Protein AF-A0A535IMN6-F1 (afdb_monomer)

Radius of gyration: 22.73 Å; Cα contacts (8 Å, |Δi|>4): 48; chains: 1; bounding box: 42×25×69 Å

Foldseek 3Di:
DWLCVVCVVVVHDSVVSVVCVVVVVFAWDADPVRTIDGDDDPDDDPPPPVPPPDDDDDDDDPDPVPD

Nearest PDB structures (foldseek):
  6ama-assembly1_A  TM=9.081E-01  e=1.443E-01  Streptomyces venezuelae
  6amk-assembly1_A  TM=8.886E-01  e=2.668E-01  Streptomyces venezuelae
  5i44-assembly4_I-2  TM=8.704E-01  e=1.896E-01  Bacillus subtilis subsp. subtilis str. 168
  6ama-assembly1_B  TM=8.417E-01  e=3.059E-01  Streptomyces venezuelae
  6amk-assembly1_B  TM=8.997E-01  e=5.658E-01  Streptomyces venezuelae

Structure (mmCIF, N/CA/C/O backbone):
data_AF-A0A535IMN6-F1
#
_entry.id   AF-A0A535IMN6-F1
#
loop_
_atom_site.group_PDB
_atom_site.id
_atom_site.type_symbol
_atom_site.label_atom_id
_atom_site.label_alt_id
_atom_site.label_comp_id
_atom_site.label_asym_id
_atom_site.label_entity_id
_atom_site.label_seq_id
_atom_site.pdbx_PDB_ins_code
_atom_site.Cartn_x
_atom_site.Cartn_y
_atom_site.Cartn_z
_atom_site.occupancy
_atom_site.B_iso_or_equiv
_atom_site.auth_seq_id
_atom_site.auth_comp_id
_atom_site.auth_asym_id
_atom_site.auth_atom_id
_atom_site.pdbx_PDB_model_num
ATOM 1 N N . MET A 1 1 ? -2.281 -7.535 11.197 1.00 82.19 1 M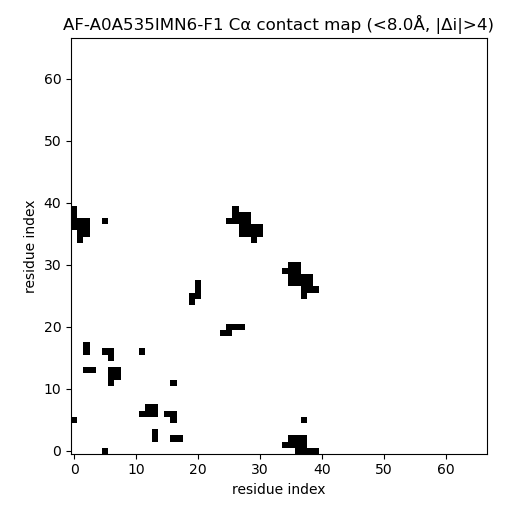ET A N 1
ATOM 2 C CA . MET A 1 1 ? -1.112 -6.697 11.578 1.00 82.19 1 MET A CA 1
ATOM 3 C C . MET A 1 1 ? -1.325 -5.227 11.213 1.00 82.19 1 MET A C 1
ATOM 5 O O . MET A 1 1 ? -2.129 -4.952 10.331 1.00 82.19 1 MET A O 1
ATOM 9 N N . LYS A 1 2 ? -0.621 -4.279 11.862 1.00 87.31 2 LYS A N 1
ATOM 10 C CA . LYS A 1 2 ? -0.634 -2.853 11.461 1.00 87.31 2 LYS A CA 1
ATOM 11 C C . LYS A 1 2 ? -0.056 -2.685 10.050 1.00 87.31 2 LYS A C 1
ATOM 13 O O . LYS A 1 2 ? 0.917 -3.360 9.710 1.00 87.31 2 LYS A O 1
ATOM 18 N N . LEU A 1 3 ? -0.583 -1.733 9.277 1.00 86.19 3 LEU A N 1
ATOM 19 C CA . LEU A 1 3 ? -0.118 -1.451 7.910 1.00 86.19 3 LEU A CA 1
ATOM 20 C C . LEU A 1 3 ? 1.379 -1.096 7.831 1.00 86.19 3 LEU A C 1
ATOM 22 O O . LEU A 1 3 ? 2.063 -1.516 6.903 1.00 86.19 3 LEU A O 1
ATOM 26 N N . SER A 1 4 ? 1.927 -0.414 8.842 1.00 86.31 4 SER A N 1
ATOM 27 C CA . SER A 1 4 ? 3.367 -0.121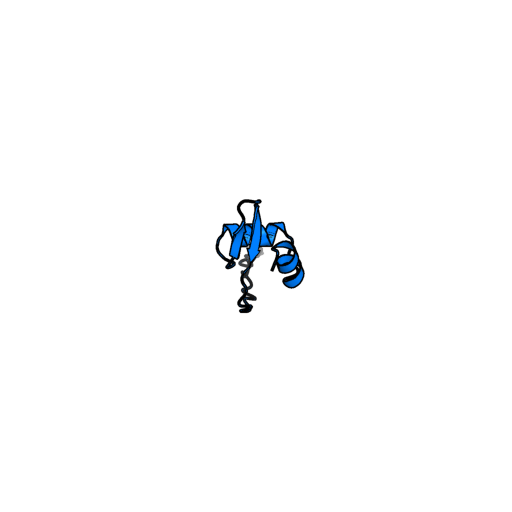 8.917 1.00 86.31 4 SER A CA 1
ATOM 28 C C . SER A 1 4 ? 4.226 -1.378 9.078 1.00 86.31 4 SER A C 1
ATOM 30 O O . SER A 1 4 ? 5.291 -1.476 8.476 1.00 86.31 4 SER A O 1
ATOM 32 N N . SER A 1 5 ? 3.770 -2.352 9.869 1.00 87.88 5 SER A N 1
ATOM 33 C CA . SER A 1 5 ? 4.467 -3.634 10.034 1.00 87.88 5 SER A CA 1
ATOM 34 C C . SER A 1 5 ? 4.372 -4.481 8.768 1.00 87.88 5 SER A C 1
ATOM 36 O O . SER A 1 5 ? 5.356 -5.097 8.374 1.00 87.88 5 SER A O 1
ATOM 38 N N . TYR A 1 6 ? 3.219 -4.452 8.099 1.00 86.81 6 TYR A N 1
ATOM 39 C CA . TYR A 1 6 ? 3.024 -5.112 6.810 1.00 86.81 6 TYR A CA 1
ATOM 40 C C . TYR A 1 6 ? 3.960 -4.558 5.734 1.00 86.81 6 TYR A C 1
ATOM 42 O O . TYR A 1 6 ? 4.630 -5.319 5.043 1.00 86.81 6 TYR A O 1
ATOM 50 N N . ALA A 1 7 ? 4.077 -3.231 5.652 1.00 86.62 7 ALA A N 1
ATOM 51 C CA . ALA A 1 7 ? 4.992 -2.576 4.726 1.00 86.62 7 ALA A CA 1
ATOM 52 C C . ALA A 1 7 ? 6.450 -3.010 4.968 1.00 86.62 7 ALA A C 1
ATOM 54 O O . ALA A 1 7 ? 7.141 -3.383 4.022 1.00 86.62 7 ALA A O 1
ATOM 55 N N . LYS A 1 8 ?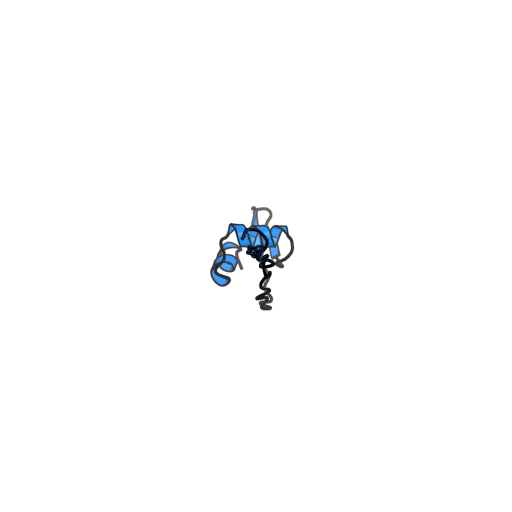 6.887 -3.063 6.239 1.00 88.44 8 LYS A N 1
ATOM 56 C CA . LYS A 1 8 ? 8.222 -3.562 6.615 1.00 88.44 8 LYS A CA 1
ATOM 57 C C . LYS A 1 8 ? 8.437 -5.028 6.229 1.00 88.44 8 LYS A C 1
ATOM 59 O O . LYS A 1 8 ? 9.495 -5.348 5.706 1.00 88.44 8 LYS A O 1
ATOM 64 N N . LYS A 1 9 ? 7.445 -5.898 6.448 1.00 86.00 9 LYS A N 1
ATOM 65 C CA . LYS A 1 9 ? 7.515 -7.329 6.103 1.00 86.00 9 LYS A CA 1
ATOM 66 C C . LYS A 1 9 ? 7.652 -7.555 4.593 1.00 86.00 9 LYS A C 1
ATOM 68 O O . LYS A 1 9 ? 8.414 -8.418 4.182 1.00 86.00 9 LYS A O 1
ATOM 73 N N . LEU A 1 10 ? 6.953 -6.761 3.778 1.00 83.50 10 LEU A N 1
ATOM 74 C CA . LEU A 1 10 ? 7.081 -6.795 2.316 1.00 83.50 10 LEU A CA 1
ATOM 75 C C . LEU A 1 10 ? 8.336 -6.078 1.786 1.00 83.50 10 LEU A C 1
ATOM 77 O O . LEU A 1 10 ? 8.635 -6.195 0.601 1.00 83.50 10 LEU A O 1
ATOM 81 N N . GLY A 1 11 ? 9.034 -5.292 2.612 1.00 85.38 11 GLY A N 1
ATOM 82 C CA . GLY A 1 11 ? 10.132 -4.431 2.159 1.00 85.38 11 GLY A CA 1
ATOM 83 C C . GLY A 1 11 ? 9.678 -3.242 1.301 1.00 85.38 11 GLY A C 1
ATOM 84 O O . GLY A 1 11 ? 10.454 -2.729 0.498 1.00 85.38 11 GLY A O 1
ATOM 85 N N . ILE A 1 12 ? 8.425 -2.796 1.443 1.00 86.50 12 ILE A N 1
ATOM 86 C CA . ILE A 1 12 ? 7.860 -1.661 0.695 1.00 86.50 12 ILE A CA 1
ATOM 87 C C . ILE A 1 12 ? 7.655 -0.437 1.592 1.00 86.50 12 ILE A C 1
ATOM 89 O O . ILE A 1 12 ? 7.509 -0.537 2.809 1.00 86.50 12 ILE A O 1
ATOM 93 N N . HIS A 1 13 ? 7.589 0.748 0.982 1.00 90.94 13 HIS A N 1
ATOM 94 C CA . HIS A 1 13 ? 7.275 1.976 1.711 1.00 90.94 13 HIS A CA 1
ATOM 95 C C . HIS A 1 13 ? 5.817 1.987 2.210 1.00 90.94 13 HIS A C 1
ATOM 97 O O . HIS A 1 13 ? 4.913 1.478 1.541 1.00 90.94 13 HIS A O 1
ATOM 103 N N . TYR A 1 14 ? 5.568 2.647 3.348 1.00 89.38 14 TYR A N 1
ATOM 104 C CA . TYR A 1 14 ? 4.235 2.777 3.957 1.00 89.38 14 TYR A CA 1
ATOM 105 C C . TYR A 1 14 ? 3.176 3.284 2.967 1.00 89.38 14 TYR A C 1
ATOM 107 O O . TYR A 1 14 ? 2.103 2.696 2.840 1.00 89.38 14 TYR A O 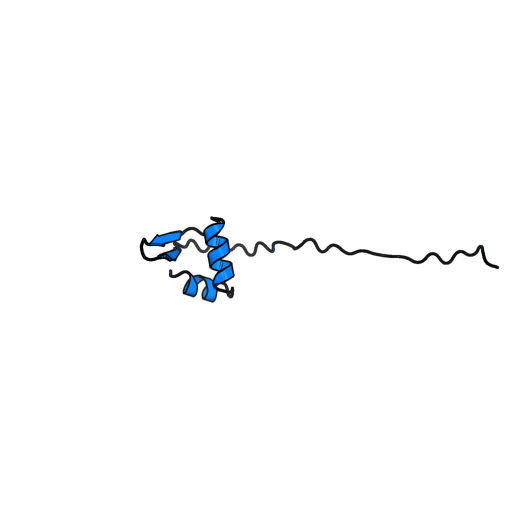1
ATOM 115 N N . ASN A 1 15 ? 3.497 4.331 2.197 1.00 89.19 15 ASN A N 1
ATOM 116 C CA . ASN A 1 15 ? 2.570 4.881 1.200 1.00 89.19 15 ASN A CA 1
ATOM 117 C C . ASN A 1 15 ? 2.199 3.868 0.112 1.00 89.19 15 ASN A C 1
ATOM 119 O O . ASN A 1 15 ? 1.078 3.903 -0.391 1.00 89.19 15 ASN A O 1
ATOM 123 N N . THR A 1 16 ? 3.110 2.962 -0.253 1.00 89.44 16 THR A N 1
ATOM 124 C CA . THR A 1 16 ? 2.826 1.910 -1.235 1.00 89.44 16 THR A CA 1
ATOM 125 C C . THR A 1 16 ? 1.794 0.941 -0.675 1.00 89.44 16 THR A C 1
ATOM 127 O O . THR A 1 16 ? 0.780 0.704 -1.329 1.00 89.44 16 THR A O 1
ATOM 130 N N . ALA A 1 17 ? 1.988 0.475 0.563 1.00 87.31 17 ALA A N 1
ATOM 131 C CA . ALA A 1 17 ? 1.018 -0.374 1.253 1.00 87.31 17 ALA A CA 1
ATOM 132 C C . ALA A 1 17 ? -0.346 0.326 1.400 1.00 87.31 17 ALA A C 1
ATOM 134 O O . ALA A 1 17 ? -1.380 -0.265 1.106 1.00 87.31 17 ALA A O 1
ATOM 135 N N . TYR A 1 18 ? -0.366 1.616 1.752 1.00 88.38 18 TYR A N 1
ATOM 136 C CA . TYR A 1 18 ? -1.610 2.385 1.864 1.00 88.38 18 TYR A CA 1
ATOM 137 C C . TYR A 1 18 ? -2.344 2.519 0.520 1.00 88.38 18 TYR A C 1
ATOM 139 O O . TYR A 1 18 ? -3.561 2.358 0.447 1.00 88.38 18 TYR A O 1
ATOM 147 N N . ARG A 1 19 ? -1.614 2.748 -0.578 1.00 89.00 19 ARG A N 1
ATOM 148 C CA . ARG A 1 19 ? -2.189 2.778 -1.934 1.00 89.00 19 ARG A CA 1
ATOM 149 C C . ARG A 1 19 ? -2.716 1.413 -2.373 1.00 89.00 19 ARG A C 1
ATOM 151 O O . ARG A 1 19 ? -3.685 1.361 -3.121 1.00 89.00 19 ARG A O 1
ATOM 158 N N . MET A 1 20 ? -2.078 0.316 -1.969 1.00 84.69 20 MET A N 1
ATOM 159 C CA . MET A 1 20 ? -2.581 -1.040 -2.232 1.00 84.69 20 MET A CA 1
ATOM 160 C C . MET A 1 20 ? -3.869 -1.309 -1.450 1.00 84.69 20 MET A C 1
ATOM 162 O O . MET A 1 20 ? -4.819 -1.838 -2.020 1.00 84.69 20 MET A O 1
ATOM 166 N N . PHE A 1 21 ? -3.941 -0.851 -0.195 1.00 85.38 21 PHE A N 1
ATOM 167 C CA . PHE A 1 21 ? -5.159 -0.912 0.616 1.00 85.38 21 PHE A CA 1
ATOM 168 C C . PHE A 1 21 ? -6.306 -0.129 -0.020 1.00 85.38 21 PHE A C 1
ATOM 170 O O . PHE A 1 21 ? -7.390 -0.666 -0.213 1.00 85.38 21 PHE A O 1
ATOM 177 N N . LYS A 1 22 ? -6.049 1.113 -0.444 1.00 84.56 22 LYS A N 1
ATOM 178 C CA . LYS A 1 22 ? -7.038 1.932 -1.161 1.00 84.56 22 LYS A CA 1
ATOM 179 C C . LYS A 1 22 ? -7.516 1.306 -2.471 1.00 84.56 22 LYS A C 1
ATOM 181 O O . LYS A 1 22 ? -8.644 1.556 -2.873 1.00 84.56 22 LYS A O 1
ATOM 186 N N . ARG A 1 23 ? -6.671 0.507 -3.127 1.00 85.81 23 ARG A N 1
ATOM 187 C CA . ARG A 1 23 ? -7.015 -0.245 -4.342 1.00 85.81 23 ARG A CA 1
ATOM 188 C C . ARG A 1 23 ? -7.739 -1.567 -4.058 1.00 85.81 23 ARG A C 1
ATOM 190 O O . ARG A 1 23 ? -8.083 -2.254 -5.009 1.00 85.81 23 ARG A O 1
ATOM 197 N N . GLY A 1 24 ? -7.940 -1.943 -2.791 1.00 82.94 24 GLY A N 1
ATOM 198 C CA . GLY A 1 24 ? -8.574 -3.209 -2.408 1.00 82.94 24 GLY A CA 1
ATOM 199 C C . GLY A 1 24 ? -7.711 -4.449 -2.666 1.00 82.94 24 GLY A C 1
ATOM 200 O O . GLY A 1 24 ? -8.217 -5.561 -2.624 1.00 82.94 24 GLY A O 1
ATOM 201 N N . GLN A 1 25 ? -6.411 -4.276 -2.933 1.00 80.44 25 GLN A N 1
ATOM 202 C CA . GLN A 1 25 ? -5.494 -5.384 -3.245 1.00 80.44 25 GLN A CA 1
ATOM 203 C C . GLN A 1 25 ? -5.040 -6.156 -2.002 1.00 80.44 25 GLN A C 1
ATOM 205 O 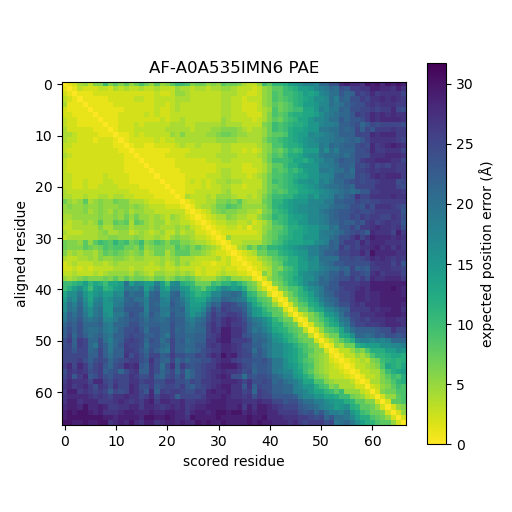O . GLN A 1 25 ? -4.465 -7.232 -2.122 1.00 80.44 25 GLN A O 1
ATOM 210 N N . ILE A 1 26 ? -5.241 -5.586 -0.814 1.00 80.88 26 ILE A N 1
ATOM 211 C CA . ILE A 1 26 ? -4.892 -6.209 0.460 1.00 80.88 26 ILE A CA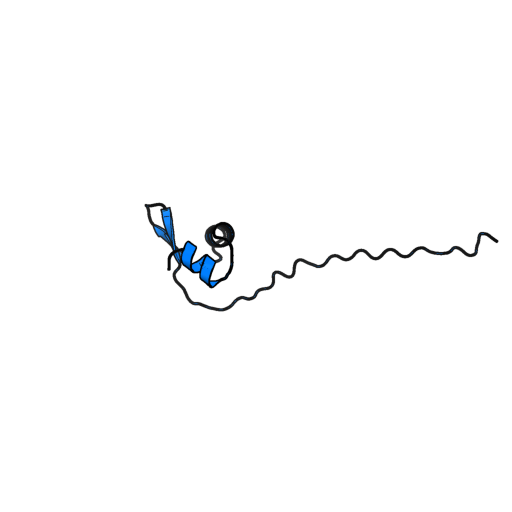 1
ATOM 212 C C . ILE A 1 26 ? -6.129 -6.267 1.347 1.00 80.88 26 ILE A C 1
ATOM 214 O O . ILE A 1 26 ? -6.807 -5.259 1.551 1.00 80.88 26 ILE A O 1
ATOM 218 N N . ALA A 1 27 ? -6.410 -7.457 1.873 1.00 78.88 27 ALA A N 1
ATOM 219 C CA . ALA A 1 27 ? -7.521 -7.679 2.781 1.00 78.88 27 ALA A CA 1
ATOM 220 C C . ALA A 1 27 ? -7.211 -7.050 4.146 1.00 78.88 27 ALA A C 1
ATOM 222 O O . ALA A 1 27 ? -6.228 -7.371 4.816 1.00 78.88 27 ALA A O 1
ATOM 223 N N . GLY A 1 28 ? -8.048 -6.111 4.563 1.00 84.50 28 GLY A N 1
ATOM 224 C CA . GLY A 1 28 ? -7.892 -5.404 5.822 1.00 84.50 28 GLY A CA 1
ATOM 225 C C . GLY A 1 28 ? -9.078 -4.498 6.090 1.00 84.50 28 GLY A C 1
ATOM 226 O O . GLY A 1 28 ? -9.909 -4.264 5.217 1.00 84.50 28 GLY A O 1
ATOM 227 N N . TYR A 1 29 ? -9.142 -3.969 7.301 1.00 84.38 29 TYR A N 1
ATOM 228 C CA . TYR A 1 29 ? -10.164 -3.021 7.706 1.00 84.38 29 TYR A CA 1
ATOM 229 C C . TYR A 1 29 ? -9.517 -1.795 8.344 1.00 84.38 29 TYR A C 1
ATOM 231 O O . TYR A 1 29 ? -8.449 -1.856 8.962 1.00 84.38 29 TYR A O 1
ATOM 239 N N . GLN A 1 30 ? -10.167 -0.653 8.158 1.00 87.81 30 GLN A N 1
ATOM 240 C CA . GLN A 1 30 ? -9.780 0.601 8.781 1.00 87.81 30 GLN A CA 1
ATOM 241 C C . GLN A 1 30 ? -10.627 0.800 10.038 1.00 87.81 30 GLN A C 1
ATOM 243 O O . GLN A 1 30 ? -11.8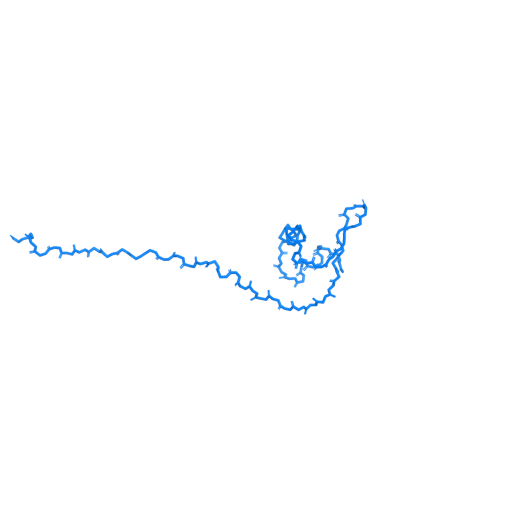50 0.715 9.986 1.00 87.81 30 GLN A O 1
ATOM 248 N N . LEU A 1 31 ? -9.977 1.069 11.168 1.00 87.00 31 LEU A N 1
ATOM 249 C CA . LEU A 1 31 ? -10.667 1.464 12.391 1.00 87.00 31 LEU A CA 1
ATOM 250 C C . LEU A 1 31 ? -11.253 2.876 12.240 1.00 87.00 31 LEU A C 1
ATOM 252 O O . LEU A 1 31 ? -10.698 3.691 11.497 1.00 87.00 31 LEU A O 1
ATOM 256 N N . PRO A 1 32 ? -12.289 3.223 13.022 1.00 83.25 32 PRO A N 1
ATOM 257 C CA . PRO A 1 32 ? -12.824 4.588 13.068 1.00 83.25 32 PRO A CA 1
ATOM 258 C C . PRO A 1 32 ? -11.766 5.631 13.471 1.00 83.25 32 PRO A C 1
ATOM 260 O O . PRO A 1 32 ? -11.880 6.798 13.123 1.00 83.25 32 PRO A O 1
ATOM 263 N N . THR A 1 33 ? -10.685 5.206 14.132 1.00 84.44 33 THR A N 1
ATOM 264 C CA . THR A 1 33 ? -9.521 6.035 14.487 1.00 84.44 33 THR A CA 1
ATOM 265 C C . THR A 1 33 ? -8.541 6.276 13.332 1.00 84.44 33 THR A C 1
ATOM 267 O O . THR A 1 33 ? -7.516 6.924 13.519 1.00 84.44 33 THR A O 1
ATOM 270 N N . GLY A 1 34 ? -8.792 5.721 12.142 1.00 79.56 34 GLY A N 1
ATOM 271 C CA . GLY A 1 34 ? -7.916 5.843 10.972 1.00 79.56 34 GLY A CA 1
ATOM 272 C C . GLY A 1 34 ? -6.796 4.801 10.890 1.00 79.56 34 GLY A C 1
ATOM 273 O O . GLY A 1 34 ? -6.076 4.750 9.893 1.00 79.56 34 GLY A O 1
ATOM 274 N N . THR A 1 35 ? -6.652 3.932 11.894 1.00 85.56 35 THR A N 1
ATOM 275 C CA . THR A 1 35 ? -5.639 2.866 11.864 1.00 85.56 35 THR A CA 1
ATOM 276 C C . THR A 1 35 ? -6.070 1.737 10.932 1.00 85.56 35 THR A C 1
ATOM 278 O O . THR A 1 35 ? -7.134 1.154 11.115 1.00 85.56 35 THR A O 1
ATOM 281 N N . VAL A 1 36 ? -5.224 1.389 9.959 1.00 85.75 36 VAL A N 1
ATOM 282 C CA . VAL A 1 36 ? -5.473 0.265 9.043 1.00 85.75 36 VAL A CA 1
ATOM 283 C C . VAL A 1 36 ? -4.855 -1.019 9.598 1.00 85.75 36 VAL A C 1
ATOM 285 O O . VAL A 1 36 ? -3.643 -1.088 9.845 1.00 85.75 36 VAL A O 1
ATOM 288 N N . ILE A 1 37 ? -5.696 -2.039 9.775 1.00 86.88 37 ILE A N 1
ATOM 289 C CA . ILE A 1 37 ? -5.312 -3.385 10.200 1.00 86.88 37 ILE A CA 1
ATOM 290 C C . ILE A 1 37 ? -5.519 -4.345 9.033 1.00 86.88 37 ILE A C 1
ATOM 292 O O . ILE A 1 37 ? -6.599 -4.442 8.464 1.00 86.88 37 ILE A O 1
ATOM 296 N N . ILE A 1 38 ? -4.462 -5.070 8.688 1.00 85.25 38 ILE A N 1
ATOM 297 C CA . ILE A 1 38 ? -4.435 -6.035 7.587 1.00 85.25 38 ILE A CA 1
ATOM 298 C C . ILE A 1 38 ? -4.651 -7.436 8.159 1.00 85.25 38 ILE A C 1
ATOM 300 O O . ILE A 1 38 ? -3.955 -7.820 9.108 1.00 85.25 38 ILE A O 1
ATOM 304 N N . ALA A 1 39 ? -5.604 -8.175 7.596 1.00 75.75 39 ALA A N 1
ATOM 305 C CA . ALA A 1 39 ? -5.865 -9.576 7.904 1.00 75.75 39 ALA A CA 1
ATOM 306 C C . ALA A 1 39 ? -5.132 -10.424 6.852 1.00 75.75 39 ALA A C 1
ATOM 308 O O . ALA A 1 39 ? -5.479 -10.383 5.677 1.00 75.75 39 ALA A O 1
ATOM 309 N N . GLU A 1 40 ? -4.057 -11.113 7.237 1.00 67.12 40 GLU A N 1
ATOM 310 C CA . GLU A 1 40 ? -3.307 -11.953 6.292 1.00 67.12 40 GLU A CA 1
ATOM 311 C C . GLU A 1 40 ? -4.083 -13.250 6.000 1.00 67.12 40 GLU A C 1
ATOM 313 O O . GLU A 1 40 ? -4.575 -13.888 6.929 1.00 67.12 40 GLU A O 1
ATOM 318 N N . PRO A 1 41 ? -4.131 -13.669 4.727 1.00 53.06 41 PRO A N 1
ATOM 319 C CA . PRO A 1 41 ? -3.384 -14.858 4.336 1.00 53.06 41 PRO A CA 1
ATOM 320 C C . PRO A 1 41 ? -2.194 -14.435 3.472 1.00 53.06 41 PRO A C 1
ATOM 322 O O . PRO A 1 41 ? -2.324 -13.667 2.518 1.00 53.06 41 PRO A O 1
ATOM 325 N N . VAL A 1 42 ? -1.001 -14.882 3.862 1.00 54.31 42 VAL A N 1
ATOM 326 C CA . VAL A 1 42 ? 0.261 -14.613 3.161 1.00 54.31 42 VAL A CA 1
ATOM 327 C C . VAL A 1 42 ? 0.324 -15.503 1.925 1.00 54.31 42 VAL A C 1
ATOM 329 O O . VAL A 1 42 ? 1.076 -16.467 1.883 1.00 54.31 42 VAL A O 1
ATOM 332 N N . GLU A 1 43 ? -0.472 -15.194 0.914 1.00 45.38 43 GLU A N 1
ATOM 333 C CA . GLU A 1 43 ? -0.296 -15.792 -0.402 1.00 45.38 43 GLU A CA 1
ATOM 334 C C . GLU A 1 43 ? 0.571 -14.837 -1.214 1.00 45.38 43 GLU A C 1
ATOM 336 O O . GLU A 1 43 ? 0.202 -13.721 -1.583 1.00 45.38 43 GLU A O 1
ATOM 341 N N . GLN A 1 44 ? 1.809 -15.285 -1.370 1.00 54.41 44 GLN A N 1
ATOM 342 C CA . GLN A 1 44 ? 2.840 -14.742 -2.225 1.00 54.41 44 GLN A CA 1
ATOM 343 C C . GLN A 1 44 ? 2.233 -14.257 -3.540 1.00 54.41 44 GLN A C 1
ATOM 345 O O . GLN A 1 44 ? 1.719 -15.032 -4.339 1.00 54.41 44 GLN A O 1
ATOM 350 N N . 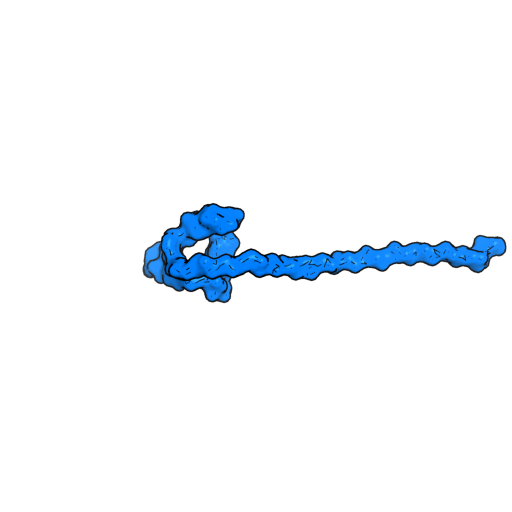THR A 1 45 ? 2.357 -12.974 -3.841 1.00 40.09 45 THR A N 1
ATOM 351 C CA . THR A 1 45 ? 2.331 -12.581 -5.244 1.00 40.09 45 THR A CA 1
ATOM 352 C C . THR A 1 45 ? 3.460 -11.610 -5.475 1.00 40.09 45 THR A C 1
ATOM 354 O O . THR A 1 45 ? 3.301 -10.393 -5.526 1.00 40.09 45 THR A O 1
ATOM 357 N N . GLY A 1 46 ? 4.632 -12.203 -5.704 1.00 42.38 46 GLY A N 1
ATOM 358 C CA . GLY A 1 46 ? 5.629 -11.668 -6.620 1.00 42.38 46 GLY A CA 1
ATOM 359 C C . GLY A 1 46 ? 5.071 -11.553 -8.043 1.00 42.38 46 GLY A C 1
ATOM 360 O O . GLY A 1 46 ? 5.723 -11.968 -8.998 1.00 42.38 46 GLY A O 1
ATOM 361 N N . ALA A 1 47 ? 3.885 -10.957 -8.207 1.00 42.31 47 ALA A N 1
ATOM 362 C CA . ALA A 1 47 ? 3.443 -10.401 -9.466 1.00 42.31 47 ALA A CA 1
ATOM 363 C C . ALA A 1 47 ? 4.300 -9.160 -9.670 1.00 42.31 47 ALA A C 1
ATOM 365 O O . ALA A 1 47 ? 3.915 -8.027 -9.376 1.00 42.31 47 ALA A O 1
ATOM 366 N N . ARG A 1 48 ? 5.512 -9.422 -10.164 1.00 44.94 48 ARG A N 1
ATOM 367 C CA . ARG A 1 48 ? 6.183 -8.588 -11.143 1.00 44.94 48 ARG A CA 1
ATOM 368 C C . ARG A 1 48 ? 5.088 -8.046 -12.058 1.00 44.94 48 ARG A C 1
ATOM 370 O O . ARG A 1 48 ? 4.700 -8.697 -13.022 1.00 44.94 48 ARG A O 1
ATOM 377 N N . SER A 1 49 ? 4.572 -6.858 -11.751 1.00 45.28 49 SER A N 1
ATOM 378 C CA . SER A 1 49 ? 4.062 -5.990 -12.795 1.00 45.28 49 SER A CA 1
ATOM 379 C C . SER A 1 49 ? 5.296 -5.720 -13.629 1.00 45.28 49 SER A C 1
ATOM 381 O O . SER A 1 49 ? 6.098 -4.847 -13.297 1.00 45.28 49 SER A O 1
ATOM 383 N N . ALA A 1 50 ? 5.522 -6.596 -14.607 1.00 51.72 50 ALA A N 1
ATOM 384 C CA . ALA A 1 50 ? 6.460 -6.393 -15.675 1.00 51.72 50 ALA A CA 1
ATOM 385 C C . ALA A 1 50 ? 6.034 -5.066 -16.290 1.00 51.72 50 ALA A C 1
ATOM 387 O O . ALA A 1 50 ? 5.106 -5.011 -17.093 1.00 51.72 50 ALA A O 1
ATOM 388 N N . LYS A 1 51 ? 6.636 -3.969 -15.812 1.00 54.22 51 LYS A N 1
ATOM 389 C CA . LYS A 1 51 ? 6.626 -2.708 -16.535 1.00 54.22 51 LYS A CA 1
ATOM 390 C C . LYS A 1 51 ? 7.067 -3.112 -17.928 1.00 54.22 51 LYS A C 1
ATOM 392 O O . LYS A 1 51 ? 8.183 -3.612 -18.060 1.00 54.22 51 LYS A O 1
ATOM 397 N N . GLN A 1 52 ? 6.159 -3.019 -18.897 1.00 59.16 52 GLN A N 1
ATOM 398 C CA . GLN A 1 52 ? 6.444 -3.349 -20.284 1.00 59.16 52 GLN A CA 1
ATOM 399 C C . GLN A 1 52 ? 7.740 -2.625 -20.639 1.00 59.16 52 GLN A C 1
ATOM 401 O O . GLN A 1 52 ? 7.790 -1.395 -20.633 1.00 59.16 52 GLN A O 1
ATOM 406 N N . GLN A 1 53 ? 8.819 -3.390 -20.809 1.00 64.06 53 GLN A N 1
ATOM 407 C CA . GLN A 1 53 ? 10.097 -2.854 -21.245 1.00 64.06 53 GLN A CA 1
ATOM 408 C C . GLN A 1 53 ? 9.903 -2.482 -22.708 1.00 64.06 53 GLN A C 1
ATOM 410 O O . GLN A 1 53 ? 10.041 -3.314 -23.598 1.00 64.06 53 GLN A O 1
ATOM 415 N N . VAL A 1 54 ? 9.484 -1.243 -22.945 1.00 71.44 54 VAL A N 1
ATOM 416 C CA . VAL A 1 54 ? 9.392 -0.699 -24.293 1.00 71.44 54 VAL A CA 1
ATOM 417 C C . VAL A 1 54 ? 10.803 -0.288 -24.693 1.00 71.44 54 VAL A C 1
ATOM 419 O O . VAL A 1 54 ? 11.394 0.602 -24.083 1.00 71.44 54 VAL A O 1
ATOM 422 N N . VAL A 1 55 ? 11.352 -0.977 -25.689 1.00 77.69 55 VAL A N 1
ATOM 423 C CA . VAL A 1 55 ? 12.665 -0.693 -26.273 1.00 77.69 55 VAL A CA 1
ATOM 424 C C . VAL A 1 55 ? 12.434 -0.150 -27.677 1.00 77.69 55 VAL A C 1
ATOM 426 O O . VAL A 1 55 ? 11.777 -0.797 -28.488 1.00 77.69 55 VAL A O 1
ATOM 429 N N . ALA A 1 56 ? 12.968 1.035 -27.965 1.00 81.06 56 ALA A N 1
ATOM 430 C CA . ALA A 1 56 ? 13.010 1.579 -29.315 1.00 81.06 56 ALA A CA 1
ATOM 431 C C . ALA A 1 56 ? 14.369 1.243 -29.943 1.00 81.06 56 ALA A C 1
ATOM 433 O O . ALA A 1 56 ? 15.411 1.591 -29.389 1.00 81.06 56 ALA A O 1
ATOM 434 N N . VAL A 1 57 ? 14.359 0.560 -31.089 1.00 81.38 57 VAL A N 1
ATOM 435 C CA . VAL A 1 57 ? 15.562 0.259 -31.877 1.00 81.38 57 VAL A CA 1
ATOM 436 C C . VAL A 1 57 ? 15.562 1.171 -33.102 1.00 81.38 57 VAL A C 1
ATOM 438 O O . VAL A 1 57 ? 14.605 1.160 -33.871 1.00 81.38 57 VAL A O 1
ATOM 441 N N . TYR A 1 58 ? 16.624 1.960 -33.283 1.00 79.88 58 TYR A N 1
ATOM 442 C CA . TYR A 1 58 ? 16.834 2.790 -34.473 1.00 79.88 58 TYR A CA 1
ATOM 443 C C . TYR A 1 58 ? 18.059 2.284 -35.238 1.00 79.88 58 TYR A C 1
ATOM 445 O O . TYR A 1 58 ? 19.141 2.159 -34.666 1.00 79.88 58 TYR A O 1
ATOM 453 N N . ALA A 1 59 ? 17.894 2.006 -36.531 1.00 81.00 59 ALA A N 1
ATOM 454 C CA . ALA A 1 59 ? 18.980 1.637 -37.429 1.00 81.00 59 ALA A CA 1
ATOM 455 C C . ALA A 1 59 ? 19.192 2.763 -38.446 1.00 81.00 59 ALA A C 1
ATOM 457 O O . ALA A 1 59 ? 18.243 3.209 -39.090 1.00 81.00 59 ALA A O 1
ATOM 458 N N . ARG A 1 60 ? 20.439 3.221 -38.606 1.00 77.81 60 ARG A N 1
ATOM 459 C CA . ARG A 1 60 ? 20.805 4.137 -39.693 1.00 77.81 60 ARG A CA 1
ATOM 460 C C . ARG A 1 60 ? 21.091 3.328 -40.958 1.00 77.81 60 ARG A C 1
ATOM 462 O O . ARG A 1 60 ? 21.899 2.403 -40.920 1.00 77.81 60 ARG A O 1
ATOM 469 N N . VAL A 1 61 ? 20.451 3.686 -42.066 1.00 78.38 61 VAL A N 1
ATOM 470 C CA . VAL A 1 61 ? 20.755 3.130 -43.390 1.00 78.38 61 VAL A CA 1
ATOM 471 C C . VAL A 1 61 ? 21.914 3.931 -43.974 1.00 78.38 61 VAL A C 1
ATOM 473 O O . VAL A 1 61 ? 21.808 5.143 -44.145 1.00 78.38 61 VAL A O 1
ATOM 476 N N . SER A 1 62 ? 23.035 3.277 -44.271 1.00 68.38 62 SER A N 1
ATOM 477 C CA . SER A 1 62 ? 24.040 3.850 -45.165 1.00 68.38 62 SER A CA 1
ATOM 478 C C . SER A 1 62 ? 23.522 3.693 -46.592 1.00 68.38 62 SER A C 1
ATOM 480 O O . SER A 1 62 ? 23.618 2.603 -47.155 1.00 68.38 62 SER A O 1
ATOM 482 N N . SER A 1 63 ? 22.921 4.744 -47.155 1.00 65.25 63 SER A N 1
ATOM 483 C CA . SER A 1 63 ? 22.607 4.744 -48.585 1.00 65.25 63 SER A CA 1
ATOM 484 C C . SER A 1 63 ? 23.916 4.706 -49.375 1.00 65.25 63 SER A C 1
ATOM 486 O O . SER A 1 63 ? 24.800 5.538 -49.173 1.00 65.25 63 SER A O 1
ATOM 488 N N . SER A 1 64 ? 24.043 3.714 -50.250 1.00 67.19 64 SER A N 1
ATOM 489 C CA . SER A 1 64 ? 25.131 3.583 -51.220 1.00 67.19 64 SER A CA 1
ATOM 490 C C . SER A 1 64 ? 24.937 4.475 -52.454 1.00 67.19 64 SER A C 1
ATOM 492 O O . SER A 1 64 ? 25.752 4.412 -53.367 1.00 67.19 64 SER A O 1
ATOM 494 N N . GLU A 1 65 ? 23.869 5.281 -52.507 1.00 62.97 65 GLU A N 1
ATOM 495 C CA . GLU A 1 65 ? 23.555 6.161 -53.646 1.00 62.97 65 GLU A CA 1
ATOM 496 C C . GLU A 1 65 ? 24.325 7.486 -53.646 1.00 62.97 65 GLU A C 1
ATOM 498 O O . GLU A 1 65 ? 24.198 8.254 -54.593 1.00 62.97 65 GLU A O 1
ATOM 503 N N . ASN A 1 66 ? 25.147 7.760 -52.630 1.00 61.59 66 ASN A N 1
ATOM 504 C CA . ASN A 1 66 ? 26.050 8.909 -52.649 1.00 61.59 66 ASN A CA 1
ATOM 505 C C . ASN A 1 66 ? 27.484 8.420 -52.906 1.00 61.59 66 ASN A C 1
ATOM 507 O O . ASN A 1 66 ? 28.268 8.242 -51.970 1.00 61.59 66 ASN A O 1
ATOM 511 N N . LYS A 1 67 ? 27.787 8.118 -54.173 1.00 57.81 67 LYS A N 1
ATOM 512 C CA . LYS A 1 67 ? 29.136 7.825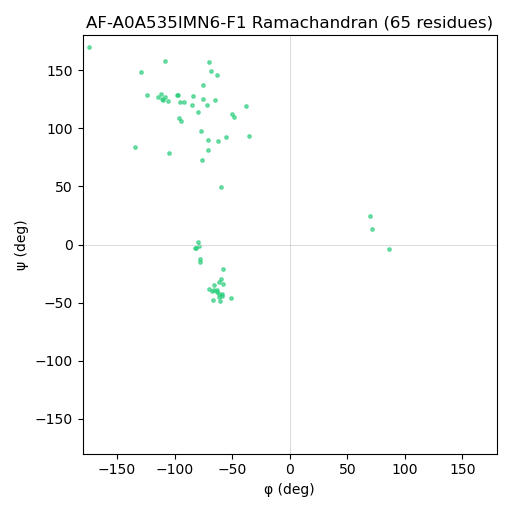 -54.671 1.00 57.81 67 LYS A CA 1
ATOM 513 C C . LYS A 1 67 ? 29.507 8.803 -55.773 1.00 57.81 67 LYS A C 1
ATOM 515 O O . LYS A 1 67 ? 28.605 9.147 -56.563 1.00 57.81 67 LYS A O 1
#

Mean predicted aligned error: 13.86 Å

pLDDT: mean 75.53, std 14.63, range [40.09, 90.94]

Secondary structure (DSSP, 8-state):
-BHHHHHHHHT--HHHHHHHHHTT-S-EEE-TTS-EEE-------------------------TT--

Solvent-accessible surface area (backbone atoms only — not comparable to full-atom values): 4509 Å² total; per-residue (Å²): 83,49,48,64,58,49,12,58,75,72,73,46,55,54,69,57,45,52,53,35,43,77,68,64,77,47,59,58,51,69,45,98,86,70,53,46,37,36,57,81,77,90,71,86,70,88,68,69,75,71,71,79,80,81,79,88,86,85,82,85,80,81,72,80,84,81,117

Sequence (67 aa):
MKLSSYAKKLGIHYNTAYRMFKRGQIAGYQLPTGTVIIAEPVEQTGARSAKQQVVAVYARVSSSENK